Protein AF-A0A7S2P7X2-F1 (afdb_monomer)

Sequence (111 aa):
RAAAPLAAAASTSAEPPALLQTPAGAGGVVMAGSPLFLTDLNAPMNWSEIQFVLSGPINSLFESFFECEGGPLFLNAMVMATLLKMGTYYGFMQPSYLWHFQERYGQSWTV

Structure (mmCIF, N/CA/C/O backbone):
data_AF-A0A7S2P7X2-F1
#
_entry.id   AF-A0A7S2P7X2-F1
#
loop_
_atom_site.group_PDB
_atom_site.id
_atom_site.type_symbol
_atom_site.label_atom_id
_atom_site.label_alt_id
_atom_site.label_comp_id
_atom_site.label_asym_id
_atom_site.label_entity_id
_atom_site.label_seq_id
_atom_site.pdbx_PDB_ins_code
_atom_site.Cartn_x
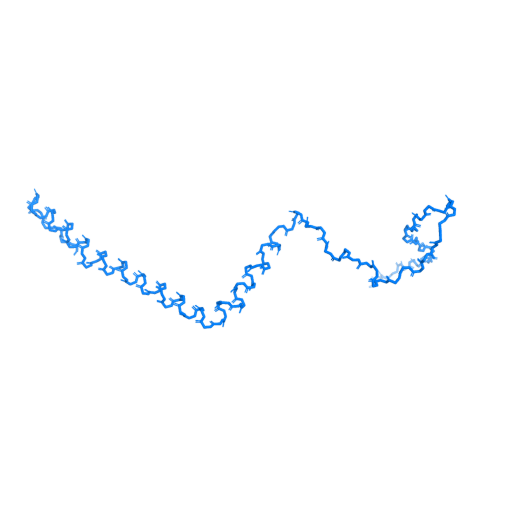_atom_site.Cartn_y
_atom_site.Cartn_z
_atom_site.occupancy
_atom_site.B_iso_or_equiv
_atom_site.auth_seq_id
_atom_site.auth_comp_id
_atom_site.auth_asym_id
_atom_site.auth_atom_id
_atom_site.pdbx_PDB_model_num
ATOM 1 N N . ARG A 1 1 ? 35.579 -57.379 -9.493 1.00 44.19 1 ARG A N 1
ATOM 2 C CA . ARG A 1 1 ? 36.108 -58.248 -10.580 1.00 44.19 1 ARG A CA 1
ATOM 3 C C . ARG A 1 1 ? 34.907 -58.606 -11.448 1.00 44.19 1 ARG A C 1
ATOM 5 O O . ARG A 1 1 ? 34.010 -59.198 -10.880 1.00 44.19 1 ARG A O 1
ATOM 12 N N . ALA A 1 2 ? 34.726 -58.230 -12.709 1.00 43.84 2 ALA A N 1
ATOM 13 C CA . ALA A 1 2 ? 35.532 -57.630 -13.783 1.00 43.84 2 ALA A CA 1
ATOM 14 C C . ALA A 1 2 ? 34.619 -56.597 -14.504 1.00 43.84 2 ALA A C 1
ATOM 16 O O . ALA A 1 2 ? 33.409 -56.775 -14.468 1.00 43.84 2 ALA A O 1
ATOM 17 N N . ALA A 1 3 ? 35.021 -55.414 -14.972 1.00 39.22 3 ALA A N 1
ATOM 18 C CA . ALA A 1 3 ? 36.111 -54.987 -15.856 1.00 39.22 3 ALA A CA 1
ATOM 19 C C . ALA A 1 3 ? 35.935 -55.388 -17.342 1.00 39.22 3 ALA A C 1
ATOM 21 O O . ALA A 1 3 ? 36.163 -56.541 -17.693 1.00 39.22 3 ALA A O 1
ATOM 22 N N . ALA A 1 4 ? 35.673 -54.342 -18.150 1.00 48.94 4 ALA A N 1
ATOM 23 C CA . ALA A 1 4 ? 35.936 -54.133 -19.588 1.00 48.94 4 ALA A CA 1
ATOM 24 C C . ALA A 1 4 ? 34.844 -54.506 -20.628 1.00 48.94 4 ALA A C 1
ATOM 26 O O . ALA A 1 4 ? 34.075 -55.430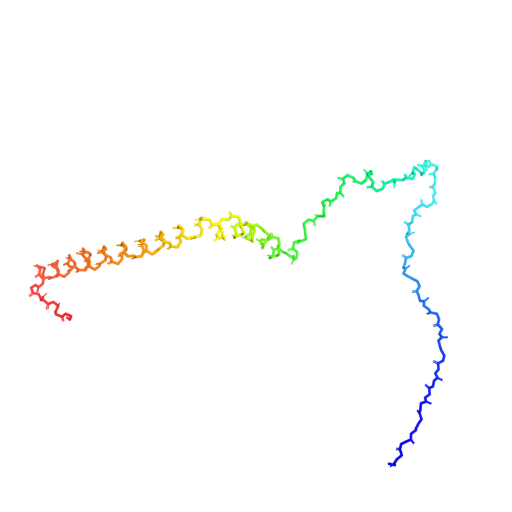 -20.376 1.00 48.94 4 ALA A O 1
ATOM 27 N N . PRO A 1 5 ? 34.804 -53.841 -21.817 1.00 51.50 5 PRO A N 1
ATOM 28 C CA . PRO A 1 5 ? 35.721 -52.802 -22.318 1.00 51.50 5 PRO A CA 1
ATOM 29 C C . PRO A 1 5 ? 35.075 -51.472 -22.775 1.00 51.50 5 PRO A C 1
ATOM 31 O O . PRO A 1 5 ? 33.948 -51.411 -23.259 1.00 51.50 5 PRO A O 1
ATOM 34 N N . LEU A 1 6 ? 35.882 -50.409 -22.672 1.00 47.91 6 LEU A N 1
ATOM 35 C CA . LEU A 1 6 ? 35.780 -49.175 -23.453 1.00 47.91 6 LEU A CA 1
ATOM 36 C C . LEU A 1 6 ? 35.946 -49.505 -24.946 1.00 47.91 6 LEU A C 1
ATOM 38 O O . LEU A 1 6 ? 36.969 -50.073 -25.329 1.00 47.91 6 LEU A O 1
ATOM 42 N N . ALA A 1 7 ? 35.006 -49.072 -25.782 1.00 44.84 7 ALA A N 1
ATOM 43 C CA . ALA A 1 7 ? 35.216 -48.937 -27.218 1.00 44.84 7 ALA A CA 1
ATOM 44 C C . ALA A 1 7 ? 35.259 -47.443 -27.559 1.00 44.84 7 ALA A C 1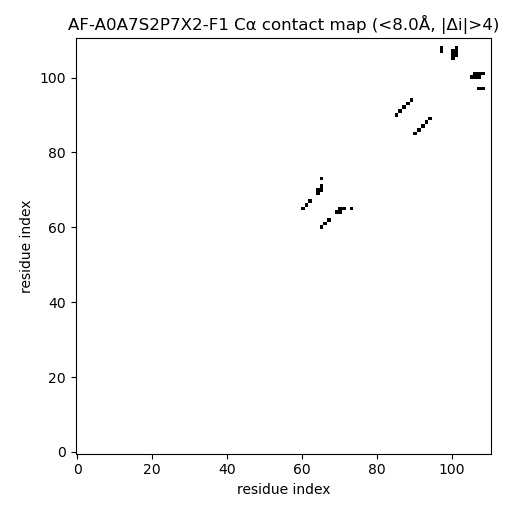
ATOM 46 O O . ALA A 1 7 ? 34.238 -46.761 -27.589 1.00 44.84 7 ALA A O 1
ATOM 47 N N . ALA A 1 8 ? 36.475 -46.942 -27.765 1.00 44.09 8 ALA A N 1
ATOM 48 C CA . ALA A 1 8 ? 36.728 -45.669 -28.412 1.00 44.09 8 ALA A CA 1
ATOM 49 C C . ALA A 1 8 ? 36.408 -45.813 -29.907 1.00 44.09 8 ALA A C 1
ATOM 51 O O . ALA A 1 8 ? 36.991 -46.661 -30.582 1.00 44.09 8 ALA A O 1
ATOM 52 N N . ALA A 1 9 ? 35.511 -44.976 -30.420 1.00 42.16 9 ALA A N 1
ATOM 53 C CA . ALA A 1 9 ? 35.346 -44.758 -31.849 1.00 42.16 9 ALA A CA 1
ATOM 54 C C . ALA A 1 9 ? 35.465 -43.258 -32.120 1.00 42.16 9 ALA A C 1
ATOM 56 O O . ALA A 1 9 ? 34.910 -42.425 -31.406 1.00 42.16 9 ALA A O 1
ATOM 57 N N . ALA A 1 10 ? 36.306 -42.959 -33.098 1.00 38.66 10 ALA A N 1
ATOM 58 C CA . ALA A 1 10 ? 36.911 -41.676 -33.369 1.00 38.66 10 ALA A CA 1
ATOM 59 C C . ALA A 1 10 ? 35.918 -40.580 -33.781 1.00 38.66 10 ALA A C 1
ATOM 61 O O . ALA A 1 10 ? 34.917 -40.816 -34.450 1.00 38.66 10 ALA A O 1
ATOM 62 N N . SER A 1 11 ? 36.298 -39.357 -33.418 1.00 47.16 11 SER A N 1
ATOM 63 C CA . SER A 1 11 ? 35.812 -38.074 -33.914 1.00 47.16 11 SER A CA 1
ATOM 64 C C . SER A 1 11 ? 35.609 -38.038 -35.430 1.00 47.16 11 SER A C 1
ATOM 66 O O . SER A 1 11 ? 36.540 -38.339 -36.181 1.00 47.16 11 SER A O 1
ATOM 68 N N . THR A 1 12 ? 34.459 -37.550 -35.895 1.00 36.81 12 THR A N 1
ATOM 69 C CA . THR A 1 12 ? 34.363 -36.937 -37.228 1.00 36.81 12 THR A CA 1
ATOM 70 C C . THR A 1 12 ? 33.208 -35.937 -37.317 1.00 36.81 12 THR A C 1
ATOM 72 O O . THR A 1 12 ? 32.086 -36.226 -36.919 1.00 36.81 12 THR A O 1
ATOM 75 N N . SER A 1 13 ? 33.562 -34.760 -37.844 1.00 37.03 13 SER A N 1
ATOM 76 C CA . SER A 1 13 ? 32.736 -33.675 -38.396 1.00 37.03 13 SER A CA 1
ATOM 77 C C . SER A 1 13 ? 31.685 -33.015 -37.499 1.00 37.03 13 SER A C 1
ATOM 79 O O . SER A 1 13 ? 30.544 -33.453 -37.402 1.00 37.03 13 SER A O 1
ATOM 81 N N . ALA A 1 14 ? 32.079 -31.865 -36.950 1.00 41.22 14 ALA A N 1
ATOM 82 C CA . ALA A 1 14 ? 31.180 -30.795 -36.545 1.00 41.22 14 ALA A CA 1
ATOM 83 C C . ALA A 1 14 ? 30.378 -30.282 -37.757 1.00 41.22 14 ALA A C 1
ATOM 85 O O . ALA A 1 14 ? 30.966 -29.871 -38.759 1.00 41.22 14 ALA A O 1
ATOM 86 N N . GLU A 1 15 ? 29.052 -30.284 -37.651 1.00 39.34 15 GLU A N 1
ATOM 87 C CA . GLU A 1 15 ? 28.181 -29.468 -38.498 1.00 39.34 15 GLU A CA 1
ATOM 88 C C . GLU A 1 15 ? 28.388 -27.989 -38.123 1.00 39.34 15 GLU A C 1
ATOM 90 O O . GLU A 1 15 ? 28.218 -27.630 -36.953 1.00 39.34 15 GLU A O 1
ATOM 95 N N . PRO A 1 16 ? 28.785 -27.109 -39.059 1.00 53.75 16 PRO A N 1
ATOM 96 C CA . PRO A 1 16 ? 28.786 -25.677 -38.804 1.00 53.75 16 PRO A CA 1
ATOM 97 C C . PRO A 1 16 ? 27.338 -25.151 -38.771 1.00 53.75 16 PRO A C 1
ATOM 99 O O . PRO A 1 16 ? 26.491 -25.642 -39.523 1.00 53.75 16 PRO A O 1
ATOM 102 N N . PRO A 1 17 ? 27.033 -24.136 -37.941 1.00 50.22 17 PRO A N 1
ATOM 103 C CA . PRO A 1 17 ? 25.723 -23.501 -37.948 1.00 50.22 17 PRO A CA 1
ATOM 104 C C . PRO A 1 17 ? 25.447 -22.887 -39.324 1.00 50.22 17 PRO A C 1
ATOM 106 O O . PRO A 1 17 ? 26.349 -22.355 -39.973 1.00 50.22 17 PRO A O 1
ATOM 109 N N . ALA A 1 18 ? 24.187 -22.993 -39.750 1.00 47.16 18 ALA A N 1
ATOM 110 C CA . ALA A 1 18 ? 23.675 -22.518 -41.026 1.00 47.16 18 ALA A CA 1
ATOM 111 C C . ALA A 1 18 ? 24.246 -21.139 -41.399 1.00 47.16 18 ALA A C 1
ATOM 113 O O . ALA A 1 18 ? 24.012 -20.134 -40.727 1.00 47.16 18 ALA A O 1
ATOM 114 N N . LEU A 1 19 ? 25.018 -21.133 -42.486 1.00 42.91 19 LEU A N 1
ATOM 115 C CA . LEU A 1 19 ? 25.558 -19.950 -43.134 1.00 42.91 19 LEU A CA 1
ATOM 116 C C . LEU A 1 19 ? 24.439 -18.949 -43.423 1.00 42.91 19 LEU A C 1
ATOM 118 O O . LEU A 1 19 ? 23.455 -19.264 -44.091 1.00 42.91 19 LEU A O 1
ATOM 122 N N . LEU A 1 20 ? 24.664 -17.734 -42.932 1.00 48.31 20 LEU A N 1
ATOM 123 C CA . LEU A 1 20 ? 24.074 -16.476 -43.362 1.00 48.31 20 LEU A CA 1
ATOM 124 C C . LEU A 1 20 ? 23.780 -16.514 -44.878 1.00 48.31 20 LEU A C 1
ATOM 126 O O . LEU A 1 20 ? 24.688 -16.379 -45.697 1.00 48.31 20 LEU A O 1
ATOM 130 N N . GLN A 1 21 ? 22.521 -16.733 -45.264 1.00 47.34 21 GLN A N 1
ATOM 131 C CA . GLN A 1 21 ? 22.082 -16.559 -46.648 1.00 47.34 21 GLN A CA 1
ATOM 132 C C . GLN A 1 21 ? 22.025 -15.060 -46.948 1.00 47.34 21 GLN A C 1
ATOM 134 O O . GLN A 1 21 ? 20.988 -14.413 -46.825 1.00 47.34 21 GLN A O 1
ATOM 139 N N . THR A 1 22 ? 23.160 -14.488 -47.330 1.00 51.75 22 THR A N 1
ATOM 140 C CA . THR A 1 22 ? 23.213 -13.199 -48.016 1.00 51.75 22 THR A CA 1
ATOM 141 C C . THR A 1 22 ? 22.863 -13.420 -49.492 1.00 51.75 22 THR A C 1
ATOM 143 O O . THR A 1 22 ? 23.491 -14.262 -50.140 1.00 51.75 22 THR A O 1
ATOM 146 N N . PRO A 1 23 ? 21.893 -12.687 -50.074 1.00 48.41 23 PRO A N 1
ATOM 147 C CA . PRO A 1 23 ? 21.641 -12.748 -51.506 1.00 48.41 23 PRO A CA 1
ATOM 148 C C . PRO A 1 23 ? 22.806 -12.065 -52.231 1.00 48.41 23 PRO A C 1
ATOM 150 O O . PRO A 1 23 ? 22.872 -10.844 -52.352 1.00 48.41 23 PRO A O 1
ATOM 153 N N . ALA A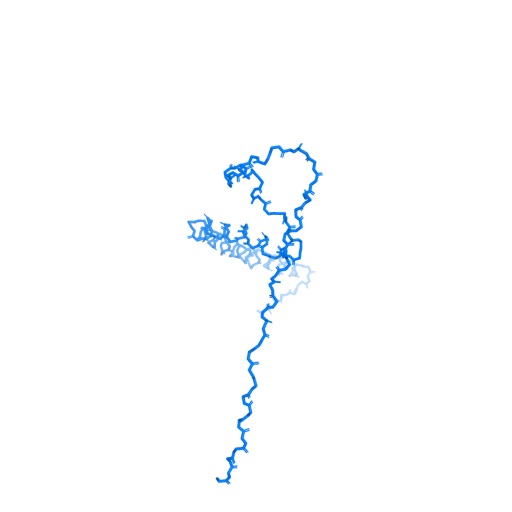 1 24 ? 23.764 -12.863 -52.693 1.00 52.03 24 ALA A N 1
ATOM 154 C CA . ALA A 1 24 ? 24.788 -12.416 -53.622 1.00 52.03 24 ALA A CA 1
ATOM 155 C C . ALA A 1 24 ? 24.184 -12.378 -55.033 1.00 52.03 24 ALA A C 1
ATOM 157 O O . ALA A 1 24 ? 24.060 -13.412 -55.686 1.00 52.03 24 ALA A O 1
ATOM 158 N N . GLY A 1 25 ? 23.794 -11.192 -55.508 1.00 49.03 25 GLY A N 1
ATOM 159 C CA . GLY A 1 25 ? 23.364 -11.037 -56.898 1.00 49.03 25 GLY A CA 1
ATOM 160 C C . GLY A 1 25 ? 22.669 -9.719 -57.222 1.00 49.03 25 GLY A C 1
ATOM 161 O O . GLY A 1 25 ? 21.447 -9.680 -57.245 1.00 49.03 25 GLY A O 1
ATOM 162 N N . ALA A 1 26 ? 23.479 -8.696 -57.521 1.00 43.62 26 ALA A N 1
ATOM 163 C CA . ALA A 1 26 ? 23.226 -7.485 -58.328 1.00 43.62 26 ALA A CA 1
ATOM 164 C C . ALA A 1 26 ? 23.726 -6.224 -57.604 1.00 43.62 26 ALA A C 1
ATOM 166 O O . ALA A 1 26 ? 23.414 -5.992 -56.442 1.00 43.62 26 ALA A O 1
ATOM 167 N N . GLY A 1 27 ? 24.560 -5.448 -58.300 1.00 49.22 27 GLY A N 1
ATOM 168 C CA . GLY A 1 27 ? 25.379 -4.356 -57.771 1.00 49.22 27 GLY A CA 1
ATOM 169 C C . GLY A 1 27 ? 24.677 -3.412 -56.793 1.00 49.22 27 GLY A C 1
ATOM 170 O O . GLY A 1 27 ? 23.870 -2.576 -57.184 1.00 49.22 27 GLY A O 1
ATOM 171 N N . GLY A 1 28 ? 25.086 -3.497 -55.532 1.00 49.62 28 GLY A N 1
ATOM 172 C CA . GLY A 1 28 ? 24.869 -2.499 -54.498 1.00 49.62 28 GLY A CA 1
ATOM 173 C C . GLY A 1 28 ? 26.150 -2.423 -53.681 1.00 49.62 28 GLY A C 1
ATOM 174 O O . GLY A 1 28 ? 26.661 -3.451 -53.243 1.00 49.62 28 GLY A O 1
ATOM 175 N N . VAL A 1 29 ? 26.719 -1.226 -53.550 1.00 50.34 29 VAL A N 1
ATOM 176 C CA . VAL A 1 29 ? 27.916 -0.972 -52.742 1.00 50.34 29 VAL A CA 1
ATOM 177 C C . VAL A 1 29 ? 27.669 -1.515 -51.335 1.00 50.34 29 VAL A C 1
ATOM 179 O O . VAL A 1 29 ? 26.838 -0.981 -50.604 1.00 50.34 29 VAL A O 1
ATOM 182 N N . VAL A 1 30 ? 28.384 -2.575 -50.952 1.00 58.16 30 VAL A N 1
ATOM 183 C CA . VAL A 1 30 ? 28.430 -3.032 -49.560 1.00 58.16 30 VAL A CA 1
ATOM 184 C C . VAL A 1 30 ? 29.284 -2.018 -48.811 1.00 58.16 30 VAL A C 1
ATOM 186 O O . VAL A 1 30 ? 30.498 -2.163 -48.681 1.00 58.16 30 VAL A O 1
ATOM 189 N N . MET A 1 31 ? 28.648 -0.931 -48.378 1.00 58.69 31 MET A N 1
ATOM 190 C CA . MET A 1 31 ? 29.198 -0.083 -47.333 1.00 58.69 31 MET A CA 1
ATOM 191 C C . MET A 1 31 ? 29.426 -0.989 -46.128 1.00 58.69 31 MET A C 1
ATOM 193 O O . MET A 1 31 ? 28.497 -1.662 -45.682 1.00 58.69 31 MET A O 1
ATOM 197 N N . ALA A 1 32 ? 30.658 -1.042 -45.624 1.00 60.91 32 ALA A N 1
ATOM 198 C CA . ALA A 1 32 ? 30.951 -1.669 -44.346 1.00 60.91 32 ALA A CA 1
ATOM 199 C C . ALA A 1 32 ? 30.127 -0.942 -43.272 1.00 60.91 32 ALA A C 1
ATOM 201 O O . ALA A 1 32 ? 30.512 0.121 -42.784 1.00 60.91 32 ALA A O 1
ATOM 202 N N . GLY A 1 33 ? 28.937 -1.466 -42.982 1.00 64.19 33 GLY A N 1
ATOM 203 C CA . GLY A 1 33 ? 28.037 -0.924 -41.981 1.00 64.19 33 GLY A CA 1
ATOM 204 C C . GLY A 1 33 ? 28.691 -1.085 -40.621 1.00 64.19 33 GLY A C 1
ATOM 205 O O . GLY A 1 33 ? 28.676 -2.167 -40.044 1.00 64.19 33 GLY A O 1
ATOM 206 N N . SER A 1 34 ? 29.314 -0.017 -40.126 1.00 73.88 34 SER A N 1
ATOM 207 C CA . SER A 1 34 ? 29.692 0.081 -38.719 1.00 73.88 34 SER A CA 1
ATOM 208 C C . SER A 1 34 ? 28.456 -0.197 -37.850 1.00 73.88 34 SER A C 1
ATOM 210 O O . SER A 1 34 ? 27.378 0.303 -38.184 1.00 73.88 34 SER A O 1
ATOM 212 N N . PRO A 1 35 ? 28.576 -0.927 -36.724 1.00 69.44 35 PRO A N 1
ATOM 213 C CA . PRO A 1 35 ? 27.467 -1.143 -35.790 1.00 69.44 35 PRO A CA 1
ATOM 214 C C . PRO A 1 35 ? 26.898 0.170 -35.225 1.00 69.44 35 PRO A C 1
ATOM 216 O O . PRO A 1 35 ? 25.793 0.177 -34.702 1.00 69.44 35 PRO A O 1
ATOM 219 N N . LEU A 1 36 ? 27.606 1.295 -35.390 1.00 76.62 36 LEU A N 1
ATOM 220 C CA . LEU A 1 36 ? 27.100 2.640 -35.099 1.00 76.62 36 LEU A CA 1
ATOM 221 C C . LEU A 1 36 ? 25.980 3.106 -36.046 1.00 76.62 36 LEU A C 1
ATOM 223 O O . LEU A 1 36 ? 25.283 4.062 -35.725 1.00 76.62 36 LEU A O 1
ATOM 227 N N . PHE A 1 37 ? 25.808 2.466 -37.206 1.00 75.75 37 PHE A N 1
ATOM 228 C CA . PHE A 1 37 ? 24.703 2.743 -38.130 1.00 75.75 37 PHE A CA 1
ATOM 229 C C . PHE A 1 37 ? 23.455 1.896 -37.840 1.00 75.75 37 PHE A C 1
ATOM 231 O O . PHE A 1 37 ? 22.437 2.080 -38.505 1.00 75.75 37 PHE A O 1
ATOM 238 N N . LEU A 1 38 ? 23.505 0.992 -36.852 1.00 74.00 38 LEU A N 1
ATOM 239 C CA . LEU A 1 38 ? 22.309 0.341 -36.322 1.00 74.00 38 LEU A CA 1
ATOM 240 C C . LEU A 1 38 ? 21.578 1.332 -35.419 1.00 74.00 38 LEU A C 1
ATOM 242 O O . LEU A 1 38 ? 21.979 1.589 -34.288 1.00 74.00 38 LEU A O 1
ATOM 246 N N . THR A 1 39 ? 20.507 1.909 -35.949 1.00 78.31 39 THR A N 1
ATOM 247 C CA . THR A 1 39 ? 19.661 2.867 -35.231 1.00 78.31 39 THR A CA 1
ATOM 248 C C . THR A 1 39 ? 18.502 2.197 -34.501 1.00 78.31 39 THR A C 1
ATOM 250 O O . THR A 1 39 ? 17.939 2.792 -33.585 1.00 78.31 39 THR A O 1
ATOM 253 N N . ASP A 1 40 ? 18.161 0.962 -34.874 1.00 72.12 40 ASP A N 1
ATOM 254 C CA . ASP A 1 40 ? 17.084 0.194 -34.256 1.00 72.12 40 ASP A CA 1
ATOM 255 C C . ASP A 1 40 ? 17.648 -0.841 -33.275 1.00 72.12 40 ASP A C 1
ATOM 257 O O . ASP A 1 40 ? 17.911 -1.994 -33.614 1.00 72.12 40 ASP A O 1
ATOM 261 N N . LEU A 1 41 ? 17.917 -0.375 -32.055 1.00 80.25 41 LEU A N 1
ATOM 262 C CA . LEU A 1 41 ? 18.441 -1.188 -30.951 1.00 80.25 41 LEU A CA 1
ATOM 263 C C . LEU A 1 41 ? 17.334 -1.669 -30.003 1.00 80.25 41 LEU A C 1
ATOM 265 O O . LEU A 1 41 ? 17.611 -2.395 -29.048 1.00 80.25 41 LEU A O 1
ATOM 269 N N . ASN A 1 42 ? 16.087 -1.253 -30.236 1.00 75.50 42 ASN A N 1
ATOM 270 C CA . ASN A 1 42 ? 14.970 -1.645 -29.393 1.00 75.50 42 ASN A CA 1
ATOM 271 C C . ASN A 1 42 ? 14.439 -2.991 -29.873 1.00 75.50 42 ASN A C 1
ATOM 273 O O . ASN A 1 42 ? 13.792 -3.091 -30.912 1.00 75.50 42 ASN A O 1
ATOM 277 N N . ALA A 1 43 ? 14.707 -4.037 -29.096 1.00 74.75 43 ALA A N 1
ATOM 278 C CA . ALA A 1 43 ? 14.142 -5.345 -29.376 1.00 74.75 43 ALA A CA 1
ATOM 279 C C . ALA A 1 43 ? 12.598 -5.271 -29.352 1.00 74.75 43 ALA A C 1
ATOM 281 O O . ALA A 1 43 ? 12.030 -4.660 -28.439 1.00 74.75 43 ALA A O 1
ATOM 282 N N . PRO A 1 44 ? 11.901 -5.883 -30.329 1.00 77.38 44 PRO A N 1
ATOM 283 C CA . PRO A 1 44 ? 10.447 -5.917 -30.333 1.00 77.38 44 PRO A CA 1
ATOM 284 C C . PRO A 1 44 ? 9.931 -6.646 -29.091 1.00 77.38 44 PRO A C 1
ATOM 286 O O . PRO A 1 44 ? 10.498 -7.647 -28.649 1.00 77.38 44 PRO A O 1
ATOM 289 N N . MET A 1 45 ? 8.835 -6.137 -28.529 1.00 74.31 45 MET A N 1
ATOM 290 C CA . MET A 1 45 ? 8.256 -6.667 -27.300 1.00 74.31 45 MET A CA 1
ATOM 291 C C . MET A 1 45 ? 7.817 -8.123 -27.481 1.00 74.31 45 MET A C 1
ATOM 293 O O . MET A 1 45 ? 6.935 -8.424 -28.290 1.00 74.31 45 MET A O 1
ATOM 297 N N . ASN A 1 46 ? 8.422 -9.022 -26.704 1.00 76.62 46 ASN A N 1
ATOM 298 C CA . ASN A 1 46 ? 8.100 -10.439 -26.740 1.00 76.62 46 ASN A CA 1
ATOM 299 C C . ASN A 1 46 ? 6.904 -10.743 -25.825 1.00 76.62 46 ASN A C 1
ATOM 301 O O . ASN A 1 46 ? 7.023 -10.818 -24.602 1.00 76.62 46 ASN A O 1
ATOM 305 N N . TRP A 1 47 ? 5.727 -10.906 -26.426 1.00 79.31 47 TRP A N 1
ATOM 306 C CA . TRP A 1 47 ? 4.462 -11.083 -25.705 1.00 79.31 47 TRP A CA 1
ATOM 3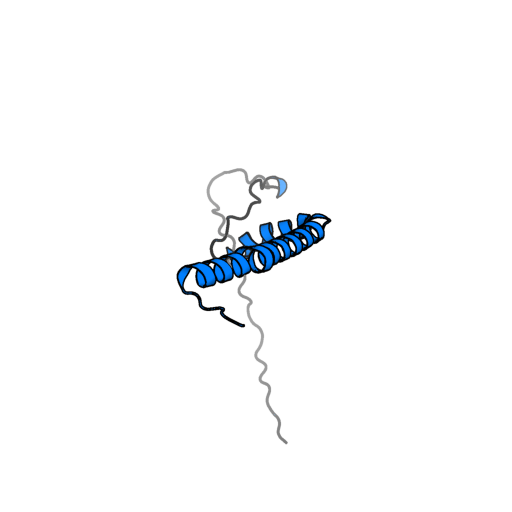07 C C . TRP A 1 47 ? 4.381 -12.371 -24.877 1.00 79.31 47 TRP A C 1
ATOM 309 O O . TRP A 1 47 ? 3.574 -12.440 -23.951 1.00 79.31 47 TRP A O 1
ATOM 319 N N . SER A 1 48 ? 5.227 -13.369 -25.149 1.00 82.69 48 SER A N 1
ATOM 320 C CA . SER A 1 48 ? 5.315 -14.577 -24.319 1.00 82.69 48 SER A CA 1
ATOM 321 C C . SER A 1 48 ? 5.918 -14.319 -22.932 1.00 82.69 48 SER A C 1
ATOM 323 O O . SER A 1 48 ? 5.741 -15.134 -22.032 1.00 82.69 48 SER A O 1
ATOM 325 N N . GLU A 1 49 ? 6.605 -13.190 -22.738 1.00 80.69 49 GLU A N 1
ATOM 326 C CA . GLU A 1 49 ? 7.348 -12.840 -21.520 1.00 80.69 49 GLU A CA 1
ATOM 327 C C . GLU A 1 49 ? 6.778 -11.602 -20.812 1.00 80.69 49 GLU A C 1
ATOM 329 O O . GLU A 1 49 ? 7.482 -10.867 -20.118 1.00 80.69 49 GLU A O 1
ATOM 334 N N . ILE A 1 50 ? 5.472 -11.362 -20.941 1.00 81.31 50 ILE A N 1
ATOM 335 C CA . ILE A 1 50 ? 4.834 -10.150 -20.408 1.00 81.31 50 ILE A CA 1
ATOM 336 C C . ILE A 1 50 ? 4.999 -9.967 -18.889 1.00 81.31 50 ILE A C 1
ATOM 338 O O . ILE A 1 50 ? 5.042 -8.837 -18.406 1.00 81.31 50 ILE A O 1
ATOM 342 N N . GLN A 1 51 ? 5.167 -11.058 -18.134 1.00 79.44 51 GLN A N 1
ATOM 343 C CA . GLN A 1 51 ? 5.473 -11.002 -16.700 1.00 79.44 51 GLN A CA 1
ATOM 344 C C . GLN A 1 51 ? 6.803 -10.287 -16.412 1.00 79.44 51 GLN A C 1
ATOM 346 O O . GLN A 1 51 ? 6.896 -9.537 -15.444 1.00 79.44 51 GLN A O 1
ATOM 351 N N . PHE A 1 52 ? 7.810 -10.453 -17.275 1.00 78.75 52 PHE A N 1
ATOM 352 C CA . PHE A 1 52 ? 9.106 -9.797 -17.119 1.00 78.75 52 PHE A CA 1
ATOM 353 C C . PHE A 1 52 ? 9.052 -8.344 -17.588 1.00 78.75 52 PHE A C 1
ATOM 355 O O . PHE A 1 52 ? 9.624 -7.468 -16.939 1.00 78.75 52 PHE A O 1
ATOM 362 N N . VAL A 1 53 ? 8.262 -8.064 -18.627 1.00 79.81 53 VAL A N 1
ATOM 363 C CA . VAL A 1 53 ? 7.985 -6.688 -19.059 1.00 79.81 53 VAL A CA 1
ATOM 364 C C . VAL A 1 53 ? 7.319 -5.878 -17.948 1.00 79.81 53 VAL A C 1
ATOM 366 O O . VAL A 1 53 ? 7.719 -4.746 -17.705 1.00 79.81 53 VAL A O 1
ATOM 369 N N . LEU A 1 54 ? 6.336 -6.447 -17.244 1.00 80.56 54 LEU A N 1
ATOM 370 C CA . LEU A 1 54 ? 5.669 -5.774 -16.125 1.00 80.56 54 LEU A CA 1
ATOM 371 C C . LEU A 1 54 ? 6.553 -5.703 -14.875 1.00 80.56 54 LEU A C 1
ATOM 373 O O . LEU A 1 54 ? 6.443 -4.750 -14.105 1.00 80.56 54 LEU A O 1
ATOM 377 N N . SER A 1 55 ? 7.458 -6.668 -14.689 1.00 84.69 55 SER A N 1
ATOM 378 C CA . SER A 1 55 ? 8.390 -6.657 -13.560 1.00 84.69 55 SER A CA 1
ATOM 379 C C . SER A 1 55 ? 9.361 -5.472 -13.600 1.00 84.69 55 SER A C 1
ATOM 381 O O . SER A 1 55 ? 9.687 -4.941 -12.546 1.00 84.69 55 SER A O 1
ATOM 383 N N . GLY A 1 56 ? 9.761 -4.994 -14.787 1.00 85.56 56 GLY A N 1
ATOM 384 C CA . GLY A 1 56 ? 10.678 -3.856 -14.929 1.00 85.56 56 GLY A CA 1
ATOM 385 C C . GLY A 1 56 ? 10.147 -2.558 -14.301 1.00 85.56 56 GLY A C 1
ATOM 386 O O . GLY A 1 56 ? 10.784 -2.023 -13.395 1.00 85.56 56 GLY A O 1
ATOM 387 N N . PRO A 1 57 ? 8.966 -2.059 -14.712 1.00 87.06 57 PRO A N 1
ATOM 388 C CA . PRO A 1 57 ? 8.343 -0.886 -14.103 1.00 87.06 57 PRO A CA 1
ATOM 389 C C . PRO A 1 57 ? 8.014 -1.068 -12.620 1.00 87.06 57 PRO A C 1
ATOM 391 O O . PRO A 1 57 ? 8.137 -0.116 -11.854 1.00 87.06 57 PRO A O 1
ATOM 394 N N . ILE A 1 58 ? 7.614 -2.275 -12.202 1.00 87.75 58 ILE A N 1
ATOM 395 C CA . ILE A 1 58 ? 7.332 -2.563 -10.790 1.00 87.75 58 ILE A CA 1
ATOM 396 C C . ILE A 1 58 ? 8.619 -2.463 -9.969 1.00 87.75 58 ILE A C 1
ATOM 398 O O . ILE A 1 58 ? 8.642 -1.752 -8.973 1.00 87.75 58 ILE A O 1
ATOM 402 N N . ASN A 1 59 ? 9.702 -3.102 -10.400 1.00 89.12 59 ASN A N 1
ATOM 403 C CA . ASN A 1 59 ? 10.984 -3.022 -9.704 1.00 89.12 59 ASN A CA 1
ATOM 404 C C . ASN A 1 59 ? 11.515 -1.590 -9.694 1.00 89.12 59 ASN A C 1
ATOM 406 O O . ASN A 1 59 ? 11.911 -1.105 -8.645 1.00 89.12 59 ASN A O 1
ATOM 410 N N . SER A 1 60 ? 11.400 -0.864 -10.809 1.00 90.38 60 SER A N 1
ATOM 411 C CA . SER A 1 60 ? 11.777 0.550 -10.860 1.00 90.38 60 SER A CA 1
ATOM 412 C C . SER A 1 60 ? 10.964 1.409 -9.883 1.00 90.38 60 SER A C 1
ATOM 414 O O . SER A 1 60 ? 11.520 2.300 -9.243 1.00 90.38 60 SER A O 1
ATOM 416 N N . LEU A 1 61 ? 9.667 1.133 -9.705 1.00 89.06 61 LEU A N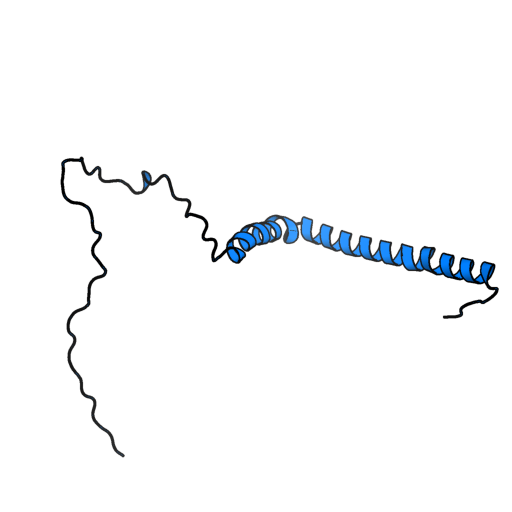 1
ATOM 417 C CA . LEU A 1 61 ? 8.842 1.782 -8.682 1.00 89.06 61 LEU A CA 1
ATOM 418 C C . LEU A 1 61 ? 9.334 1.441 -7.269 1.00 89.06 61 LEU A C 1
ATOM 420 O O . LEU A 1 61 ? 9.395 2.320 -6.413 1.00 89.06 61 LEU A O 1
ATOM 424 N N . PHE A 1 62 ? 9.690 0.184 -7.010 1.00 89.00 62 PHE A N 1
ATOM 425 C CA . PHE A 1 62 ? 10.219 -0.214 -5.708 1.00 89.00 62 PHE A CA 1
ATOM 426 C C . PHE A 1 62 ? 11.564 0.448 -5.411 1.00 89.00 62 PHE A C 1
ATOM 428 O O . PHE A 1 62 ? 11.688 1.100 -4.379 1.00 89.00 62 PHE A O 1
ATOM 435 N N . GLU A 1 63 ? 12.506 0.390 -6.344 1.00 91.56 63 GLU A N 1
ATOM 436 C CA . GLU A 1 63 ? 13.832 0.999 -6.222 1.00 91.56 63 GLU A CA 1
ATOM 437 C C . GLU A 1 63 ? 13.749 2.527 -6.049 1.00 91.56 63 GLU A C 1
ATOM 439 O O . GLU A 1 63 ? 14.389 3.101 -5.169 1.00 91.56 63 GLU A O 1
ATOM 444 N N . SER A 1 64 ? 12.926 3.212 -6.852 1.00 88.00 64 SER A N 1
ATOM 445 C CA . SER A 1 64 ? 12.866 4.684 -6.840 1.00 88.00 64 SER A CA 1
ATOM 446 C C . SER A 1 64 ? 11.968 5.279 -5.754 1.00 88.00 64 SER A C 1
ATOM 448 O O . SER A 1 64 ? 12.186 6.421 -5.350 1.00 88.00 64 SER A O 1
ATOM 450 N N . PHE A 1 65 ? 10.959 4.545 -5.274 1.00 87.81 65 PHE A N 1
ATOM 451 C CA . PHE A 1 65 ? 9.967 5.078 -4.336 1.00 87.81 65 PHE A CA 1
ATOM 452 C C . PHE A 1 65 ? 9.917 4.323 -3.005 1.00 87.81 65 PHE A C 1
ATOM 454 O O . PHE A 1 65 ? 9.986 4.959 -1.951 1.00 87.81 65 PHE A O 1
ATOM 461 N N . PHE A 1 66 ? 9.801 2.992 -3.026 1.00 87.81 66 PHE A N 1
ATOM 462 C CA . PHE A 1 66 ? 9.595 2.200 -1.805 1.00 87.81 66 PHE A CA 1
ATOM 463 C C . PHE A 1 66 ? 10.880 1.912 -1.020 1.00 87.81 66 PHE A C 1
ATOM 465 O O . PHE A 1 66 ? 10.818 1.790 0.199 1.00 87.81 66 PHE A O 1
ATOM 472 N N . GLU A 1 67 ? 12.033 1.823 -1.677 1.00 89.88 67 GLU A N 1
ATOM 473 C CA . GLU A 1 67 ? 13.335 1.724 -1.002 1.00 89.88 67 GLU A CA 1
ATOM 474 C C . GLU A 1 67 ? 13.855 3.094 -0.546 1.00 89.88 67 GLU A C 1
ATOM 476 O O . GLU A 1 67 ? 14.693 3.190 0.350 1.00 89.88 67 GLU A O 1
ATOM 481 N N . CYS A 1 68 ? 13.314 4.164 -1.125 1.00 86.31 68 CYS A N 1
ATOM 482 C CA . CYS A 1 68 ? 13.588 5.536 -0.729 1.00 86.31 68 CYS A CA 1
ATOM 483 C C . CYS A 1 68 ? 12.650 6.000 0.405 1.00 86.31 68 CYS A C 1
ATOM 485 O O . CYS A 1 68 ? 11.883 5.238 0.994 1.00 86.31 68 CYS A O 1
ATOM 487 N N . GLU A 1 69 ? 12.680 7.298 0.704 1.00 85.25 69 GLU A N 1
ATOM 488 C CA . GLU A 1 69 ? 11.875 7.928 1.760 1.00 85.25 69 GLU A CA 1
ATOM 489 C C . GLU A 1 69 ? 10.351 7.751 1.581 1.00 85.25 69 GLU A C 1
ATOM 491 O O . GLU A 1 69 ? 9.592 7.856 2.549 1.00 85.25 69 GLU A O 1
ATOM 496 N N . GLY A 1 70 ? 9.889 7.435 0.365 1.00 89.12 70 GLY A N 1
ATOM 497 C CA . GLY A 1 70 ? 8.482 7.167 0.063 1.00 89.12 70 GLY A CA 1
ATOM 498 C C . GLY A 1 70 ? 7.944 5.890 0.716 1.00 89.12 70 GLY A C 1
ATOM 499 O O . GLY A 1 70 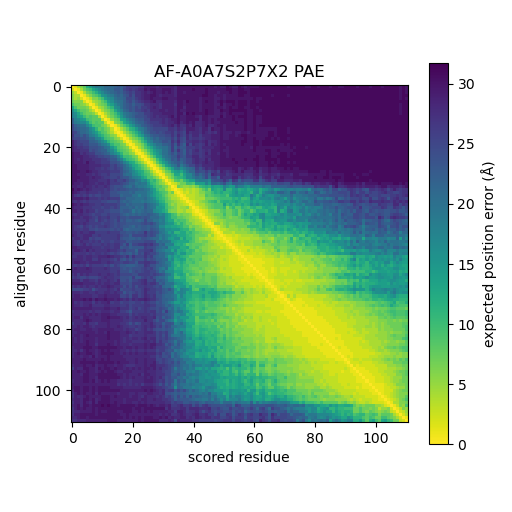? 6.787 5.863 1.142 1.00 89.12 70 GLY A O 1
ATOM 500 N N . GLY A 1 71 ? 8.773 4.856 0.873 1.00 91.94 71 GLY A N 1
ATOM 501 C CA . GLY A 1 71 ? 8.376 3.583 1.479 1.00 91.94 71 GLY A CA 1
ATOM 502 C C . GLY A 1 71 ? 7.934 3.706 2.938 1.00 91.94 71 GLY A C 1
ATOM 503 O O . GLY A 1 71 ? 6.801 3.332 3.260 1.00 91.94 71 GLY A O 1
ATOM 504 N N . PRO A 1 72 ? 8.767 4.271 3.834 1.00 94.00 72 PRO A N 1
ATOM 505 C CA . PRO A 1 72 ? 8.390 4.491 5.227 1.00 94.00 72 PRO A CA 1
ATOM 506 C C . PRO A 1 72 ? 7.137 5.363 5.381 1.00 94.00 72 PRO A C 1
ATOM 508 O O . PRO A 1 72 ? 6.279 5.069 6.214 1.00 94.00 72 PRO A O 1
ATOM 511 N N . LEU A 1 73 ? 6.988 6.406 4.555 1.00 94.12 73 LEU A N 1
ATOM 512 C CA . LEU A 1 73 ? 5.793 7.254 4.557 1.00 94.12 73 LEU A CA 1
ATOM 513 C C . LEU A 1 73 ? 4.540 6.476 4.143 1.00 94.12 73 LEU A C 1
ATOM 515 O O . LEU A 1 73 ? 3.503 6.596 4.797 1.00 94.12 73 LEU A O 1
ATOM 519 N N . PHE A 1 74 ? 4.639 5.643 3.107 1.00 93.00 74 PHE A N 1
ATOM 520 C CA . PHE A 1 74 ? 3.545 4.783 2.664 1.00 93.00 74 PHE A CA 1
ATOM 521 C C . PHE A 1 74 ? 3.122 3.784 3.749 1.00 93.00 74 PHE A C 1
ATOM 523 O O . PHE A 1 74 ? 1.932 3.652 4.040 1.00 93.00 74 PHE A O 1
ATOM 530 N N . LEU A 1 75 ? 4.080 3.114 4.396 1.00 94.00 75 LEU A N 1
ATOM 531 C CA . LEU A 1 75 ? 3.784 2.159 5.468 1.00 94.00 75 LEU A CA 1
ATOM 532 C C . LEU A 1 75 ? 3.138 2.844 6.677 1.00 94.00 75 LEU A C 1
ATOM 534 O O . LEU A 1 75 ? 2.141 2.349 7.206 1.00 94.00 75 LEU A O 1
ATOM 538 N N . ASN A 1 76 ? 3.637 4.015 7.072 1.00 95.06 76 ASN A N 1
ATOM 539 C CA . ASN A 1 76 ? 3.033 4.797 8.148 1.00 95.06 76 ASN A CA 1
ATOM 540 C C . ASN A 1 76 ? 1.609 5.249 7.796 1.00 95.06 76 ASN A C 1
ATOM 542 O O . ASN A 1 76 ? 0.712 5.161 8.636 1.00 95.06 76 ASN A O 1
ATOM 546 N N . ALA A 1 77 ? 1.367 5.672 6.553 1.00 94.56 77 ALA A N 1
ATOM 547 C CA . ALA A 1 77 ? 0.030 6.028 6.086 1.00 94.56 77 ALA A CA 1
ATOM 548 C C . ALA A 1 77 ? -0.931 4.827 6.119 1.00 94.56 77 ALA A C 1
ATOM 550 O O . ALA A 1 77 ? -2.069 4.969 6.564 1.00 94.56 77 ALA A O 1
ATOM 551 N N . MET A 1 78 ? -0.472 3.635 5.725 1.00 95.06 78 MET A N 1
ATOM 552 C CA . MET A 1 78 ? -1.253 2.394 5.800 1.00 95.06 78 MET A CA 1
ATOM 553 C C . MET A 1 78 ? -1.633 2.032 7.241 1.00 95.06 78 MET A C 1
ATOM 555 O O . MET A 1 78 ? -2.785 1.676 7.511 1.00 95.06 78 MET A O 1
ATOM 559 N N . VAL A 1 79 ? -0.695 2.165 8.183 1.00 95.69 79 VAL A N 1
ATOM 560 C CA . VAL A 1 79 ? -0.966 1.950 9.612 1.00 95.69 79 VAL A CA 1
ATOM 561 C C . VAL A 1 79 ? -1.987 2.965 10.118 1.00 95.69 79 VAL A C 1
ATOM 563 O O . VAL A 1 79 ? -2.986 2.575 10.720 1.00 95.69 79 VAL A O 1
ATOM 566 N N . MET A 1 80 ? -1.801 4.251 9.818 1.00 96.56 80 MET A N 1
ATOM 567 C CA . MET A 1 80 ? -2.728 5.302 10.243 1.00 96.56 80 MET A CA 1
ATOM 568 C C . MET A 1 80 ? -4.129 5.123 9.653 1.00 96.56 80 MET A C 1
ATOM 570 O O . MET A 1 80 ? -5.113 5.258 10.375 1.00 96.56 80 MET A O 1
ATOM 574 N N . ALA A 1 81 ? -4.244 4.756 8.376 1.00 95.94 81 ALA A N 1
ATOM 575 C CA . ALA A 1 81 ? -5.529 4.467 7.746 1.00 95.94 81 ALA A CA 1
ATOM 576 C C . ALA A 1 81 ? -6.221 3.253 8.387 1.00 95.94 81 ALA A C 1
ATOM 578 O O . ALA A 1 81 ? -7.436 3.262 8.598 1.00 95.94 81 ALA A O 1
ATOM 579 N N . THR A 1 82 ? -5.452 2.223 8.748 1.00 94.69 82 THR A N 1
ATOM 580 C CA . THR A 1 82 ? -5.974 1.035 9.435 1.00 94.69 82 THR A CA 1
ATOM 581 C C . THR A 1 82 ? -6.472 1.385 10.834 1.00 94.69 82 THR A C 1
ATOM 583 O O . THR A 1 82 ? -7.585 1.008 11.202 1.00 94.69 82 THR A O 1
ATOM 586 N N . LEU A 1 83 ? -5.691 2.153 11.597 1.00 96.38 83 LEU A N 1
ATOM 587 C CA . LEU A 1 83 ? -6.085 2.628 12.922 1.00 96.38 83 LEU A CA 1
ATOM 588 C C . LEU A 1 83 ? -7.304 3.545 12.853 1.00 96.38 83 LEU A C 1
ATOM 590 O O . LEU A 1 83 ? -8.204 3.402 13.674 1.00 96.38 83 LEU A O 1
ATOM 594 N N . LEU A 1 84 ? -7.380 4.428 11.856 1.00 96.25 84 LEU A N 1
ATOM 595 C CA . LEU A 1 84 ? -8.548 5.272 11.630 1.00 96.25 84 LEU A CA 1
ATOM 596 C C . LEU A 1 84 ? -9.789 4.420 11.362 1.00 96.25 84 LEU A C 1
ATO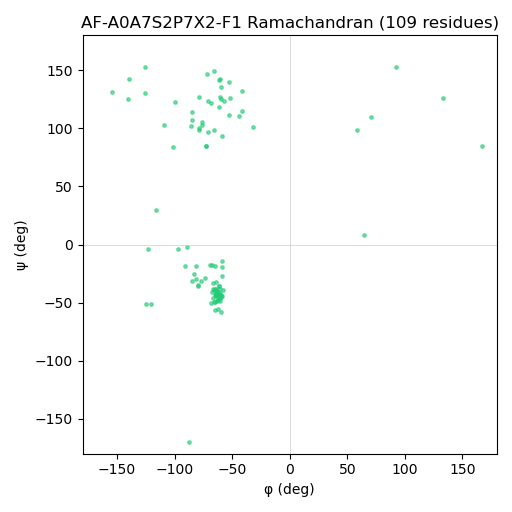M 598 O O . LEU A 1 84 ? -10.808 4.615 12.014 1.00 96.25 84 LEU A O 1
ATOM 602 N N . LYS A 1 85 ? -9.697 3.432 10.465 1.00 94.38 85 LYS A N 1
ATOM 603 C CA . LYS A 1 85 ? -10.810 2.523 10.167 1.00 94.38 85 LYS A CA 1
ATOM 604 C C . LYS A 1 85 ? -11.267 1.760 11.410 1.00 94.38 85 LYS A C 1
ATOM 606 O O . LYS A 1 85 ? -12.468 1.684 11.664 1.00 94.38 85 LYS A O 1
ATOM 611 N N . MET A 1 86 ? -10.330 1.230 12.195 1.00 95.12 86 MET A N 1
ATOM 612 C CA . MET A 1 86 ? -10.646 0.553 13.455 1.00 95.12 86 MET A CA 1
ATOM 613 C C . MET A 1 86 ? -11.272 1.517 14.467 1.00 95.12 86 MET A C 1
ATOM 615 O O . MET A 1 86 ? -12.288 1.191 15.071 1.00 95.12 86 MET A O 1
ATOM 619 N N . GLY A 1 87 ? -10.725 2.723 14.610 1.00 94.31 87 GLY A N 1
ATOM 620 C CA . GLY A 1 87 ? -11.249 3.755 15.500 1.00 94.31 87 GLY A CA 1
ATOM 621 C C . GLY A 1 87 ? -12.660 4.197 15.120 1.00 94.31 87 GLY A C 1
ATOM 622 O O . GLY A 1 87 ? -13.519 4.309 15.987 1.00 94.31 87 GLY A O 1
ATOM 623 N N . THR A 1 88 ? -12.951 4.380 13.830 1.00 94.94 88 THR A N 1
ATOM 624 C CA . THR A 1 88 ? -14.306 4.692 13.360 1.00 94.94 88 THR A CA 1
ATOM 625 C C . THR A 1 88 ? -15.267 3.535 13.618 1.00 94.94 88 THR A C 1
ATOM 627 O O . THR A 1 88 ? -16.385 3.750 14.092 1.00 94.94 88 THR A O 1
ATOM 630 N N . TYR A 1 89 ? -14.828 2.304 13.349 1.00 93.81 89 TYR A N 1
ATOM 631 C CA . TYR A 1 89 ? -15.654 1.120 13.540 1.00 93.81 89 TYR A CA 1
ATOM 632 C C . TYR A 1 89 ? -15.996 0.896 15.018 1.00 93.81 89 TYR A C 1
ATOM 634 O O . TYR A 1 89 ? -17.171 0.879 15.378 1.00 93.81 89 TYR A O 1
ATOM 642 N N . TYR A 1 90 ? -14.987 0.795 15.883 1.00 91.56 90 TYR A N 1
ATOM 643 C CA . TYR A 1 90 ? -15.173 0.515 17.307 1.00 91.56 90 TYR A CA 1
ATOM 644 C C . TYR A 1 90 ? -15.647 1.732 18.108 1.00 91.56 90 TYR A C 1
ATOM 646 O O . TYR A 1 90 ? -16.369 1.573 19.086 1.00 91.56 90 TYR A O 1
ATOM 654 N N . GLY A 1 91 ? -15.260 2.945 17.710 1.00 91.12 91 GLY A N 1
ATOM 655 C CA . GLY A 1 91 ? -15.583 4.172 18.439 1.00 91.12 91 GLY A CA 1
ATOM 656 C C . GLY A 1 91 ? -16.946 4.768 18.097 1.00 91.12 91 GLY A C 1
ATOM 657 O O . GLY A 1 91 ? -17.572 5.372 18.962 1.00 91.12 91 GLY A O 1
ATOM 658 N N . PHE A 1 92 ? -17.428 4.600 16.861 1.00 90.38 92 PHE A N 1
ATOM 659 C CA . PHE A 1 92 ? -18.660 5.258 16.408 1.00 90.38 92 P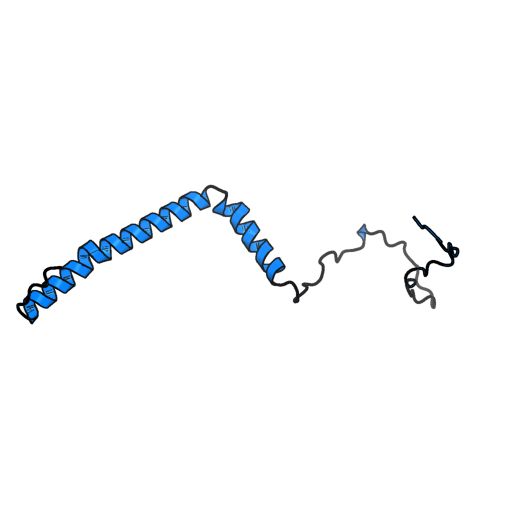HE A CA 1
ATOM 660 C C . PHE A 1 92 ? -19.690 4.278 15.860 1.00 90.38 92 PHE A C 1
ATOM 662 O O . PHE A 1 92 ? -20.843 4.290 16.295 1.00 90.38 92 PHE A O 1
ATOM 669 N N . MET A 1 93 ? -19.302 3.408 14.928 1.00 90.25 93 MET A N 1
ATOM 670 C CA . MET A 1 93 ? -20.266 2.512 14.284 1.00 90.25 93 MET A CA 1
ATOM 671 C C . MET A 1 93 ? -20.801 1.472 15.272 1.00 90.25 93 MET A C 1
ATOM 673 O O . MET A 1 93 ? -22.008 1.345 15.437 1.00 90.25 93 MET A O 1
ATOM 677 N N . GLN A 1 94 ? -19.927 0.775 15.994 1.00 88.62 94 GLN A N 1
ATOM 678 C CA . GLN A 1 94 ? -20.347 -0.266 16.928 1.00 88.62 94 GLN A CA 1
ATOM 679 C C . GLN A 1 94 ? -21.229 0.271 18.076 1.00 88.62 94 GLN A C 1
ATOM 681 O O . GLN A 1 94 ? -22.300 -0.302 18.289 1.00 88.62 94 GLN A O 1
ATOM 686 N N . PRO A 1 95 ? -20.891 1.380 18.768 1.00 88.62 95 PRO A N 1
ATOM 687 C CA . PRO A 1 95 ? -21.764 1.935 19.803 1.00 88.62 95 PRO A CA 1
ATOM 688 C C . PRO A 1 95 ? -23.094 2.461 19.255 1.00 88.62 95 PRO A C 1
ATOM 690 O O . PRO A 1 95 ? -24.127 2.266 19.890 1.00 88.62 95 PRO A O 1
ATOM 693 N N . SER A 1 96 ? -23.102 3.090 18.072 1.00 87.88 96 SER A N 1
ATOM 694 C CA . SER A 1 96 ? -24.345 3.605 17.475 1.00 87.88 96 SER A CA 1
ATOM 695 C C . SER A 1 96 ? -25.309 2.489 17.078 1.00 87.88 96 SER A C 1
ATOM 697 O O . SER A 1 96 ? -26.511 2.620 17.307 1.00 87.88 96 SER A O 1
ATOM 699 N N . TYR A 1 97 ? -24.805 1.362 16.565 1.00 86.00 97 TYR A N 1
ATOM 700 C CA . TYR A 1 97 ? -25.640 0.187 16.327 1.00 86.00 97 TYR A CA 1
ATOM 701 C C . TYR A 1 97 ? -26.225 -0.357 17.630 1.00 86.00 97 TYR A C 1
ATOM 703 O O . TYR A 1 97 ? -27.432 -0.579 17.697 1.00 86.00 97 TYR A O 1
ATOM 711 N N . LEU A 1 98 ? -25.409 -0.518 18.677 1.00 85.88 98 LEU A N 1
ATOM 712 C CA . LEU A 1 98 ? -25.885 -0.996 19.980 1.00 85.88 98 LEU A CA 1
ATOM 713 C C . LEU A 1 98 ? -26.966 -0.077 20.570 1.00 85.88 98 LEU A C 1
ATOM 715 O O . LEU A 1 98 ? -28.005 -0.566 21.011 1.00 85.88 98 LEU A O 1
ATOM 719 N N . TRP A 1 99 ? -26.767 1.242 20.504 1.00 85.25 99 TRP A N 1
ATOM 720 C CA . TRP A 1 99 ? -27.753 2.229 20.951 1.00 85.25 99 TRP A CA 1
ATOM 721 C C . TRP A 1 99 ? -29.062 2.123 20.161 1.00 85.25 99 TRP A C 1
ATOM 723 O O . TRP A 1 99 ? -30.146 2.085 20.741 1.00 85.25 99 TRP A O 1
ATOM 733 N N . HIS A 1 100 ? -28.974 2.014 18.833 1.00 88.38 100 HIS A N 1
ATOM 734 C CA . HIS A 1 100 ? -30.148 1.873 17.977 1.00 88.38 100 HIS A CA 1
ATOM 735 C C . HIS A 1 100 ? -30.965 0.616 18.305 1.00 88.38 100 HIS A C 1
ATOM 737 O O . HIS A 1 100 ? -32.196 0.668 18.356 1.00 88.38 100 HIS A O 1
ATOM 743 N N . PHE A 1 101 ? -30.292 -0.511 18.555 1.00 84.06 101 PHE A N 1
ATOM 744 C CA . PHE A 1 101 ? -30.957 -1.745 18.973 1.00 84.06 101 PHE A CA 1
ATOM 745 C C . PHE A 1 101 ? -31.610 -1.608 20.353 1.00 84.06 101 PHE A C 1
ATOM 747 O O . PHE A 1 101 ? -32.740 -2.069 20.533 1.00 84.06 101 PHE A O 1
ATOM 754 N N . GLN A 1 102 ? -30.955 -0.924 21.293 1.00 85.00 102 GLN A N 1
ATOM 755 C CA . GLN A 1 102 ? -31.505 -0.672 22.622 1.00 85.00 102 GLN A CA 1
ATOM 756 C C . GLN A 1 102 ? -32.772 0.197 22.567 1.00 85.00 102 GLN A C 1
ATOM 758 O O . GLN A 1 102 ? -33.761 -0.138 23.215 1.00 85.00 102 GLN A O 1
ATOM 763 N N . GLU A 1 103 ? -32.793 1.264 21.763 1.00 86.75 103 GLU A N 1
ATOM 764 C CA . GLU A 1 103 ? -33.979 2.121 21.603 1.00 86.75 103 GLU A CA 1
ATOM 765 C C . GLU A 1 103 ? -35.141 1.409 20.903 1.00 86.75 103 GLU A C 1
ATOM 767 O O . GLU A 1 103 ? -36.300 1.587 21.274 1.00 86.75 103 GLU A O 1
ATOM 772 N N . ARG A 1 104 ? -34.848 0.611 19.868 1.00 84.94 104 ARG A N 1
ATOM 773 C CA . ARG A 1 104 ? -35.879 -0.027 19.036 1.00 84.94 104 ARG A CA 1
ATOM 774 C C . ARG A 1 104 ? -36.486 -1.274 19.664 1.00 84.94 104 ARG A C 1
ATOM 776 O O . ARG A 1 104 ? -37.671 -1.523 19.457 1.00 84.94 104 ARG A O 1
ATOM 783 N N . TYR A 1 105 ? -35.686 -2.061 20.377 1.00 84.00 105 TYR A N 1
ATOM 784 C CA . TYR A 1 105 ? -36.085 -3.392 20.839 1.00 84.00 105 TYR A CA 1
ATOM 785 C C . TYR A 1 105 ? -35.979 -3.568 22.356 1.00 84.00 105 TYR A C 1
ATOM 787 O O . TYR A 1 105 ? -36.353 -4.621 22.866 1.00 84.00 105 TYR A O 1
ATOM 795 N N . GLY A 1 106 ? -35.476 -2.570 23.093 1.00 80.25 106 GLY A N 1
ATOM 796 C CA . GLY A 1 106 ? -35.331 -2.631 24.552 1.00 80.25 106 GLY A CA 1
ATOM 797 C C . GLY A 1 106 ? -34.348 -3.699 25.045 1.00 80.25 106 GLY A C 1
ATOM 798 O O . GLY A 1 106 ? -34.275 -3.957 26.243 1.00 80.25 106 GLY A O 1
ATOM 799 N N . GLN A 1 107 ? -33.605 -4.338 24.138 1.00 70.81 107 GLN A N 1
ATOM 800 C CA . GLN A 1 107 ? -32.638 -5.383 24.451 1.00 70.81 107 GLN A CA 1
ATOM 801 C C . GLN A 1 107 ? -31.230 -4.790 24.474 1.00 70.81 107 GLN A C 1
ATOM 803 O O . GLN A 1 107 ? -30.764 -4.232 23.483 1.00 70.81 107 GLN A O 1
ATOM 808 N N . SER A 1 108 ? -30.536 -4.933 25.603 1.00 71.25 108 SER A N 1
ATOM 809 C CA . SER A 1 108 ? -29.098 -4.681 25.679 1.00 71.25 108 SER A CA 1
ATOM 810 C C . SER A 1 108 ? -28.357 -5.940 25.247 1.00 71.25 108 SER A C 1
ATOM 812 O O . SER A 1 108 ? -28.416 -6.961 25.936 1.00 71.25 108 SER A O 1
ATOM 814 N N . TRP A 1 109 ? -27.652 -5.880 24.119 1.00 62.81 109 TRP A N 1
ATOM 815 C CA . TRP A 1 109 ? -26.741 -6.954 23.744 1.00 62.81 109 TRP A CA 1
ATOM 816 C C . TRP A 1 109 ? -25.461 -6.781 24.563 1.00 62.81 109 TRP A C 1
ATOM 818 O O . TRP A 1 109 ? -24.629 -5.928 24.262 1.00 62.81 109 TRP A O 1
ATOM 828 N N . THR A 1 110 ? -25.336 -7.536 25.653 1.00 60.47 110 THR A N 1
ATOM 829 C CA . THR A 1 110 ? -24.065 -7.665 26.366 1.00 60.47 110 THR A CA 1
ATOM 830 C C . THR A 1 110 ? -23.193 -8.608 25.551 1.00 60.47 110 THR A C 1
ATOM 832 O O . THR A 1 110 ? -23.478 -9.806 25.497 1.00 60.47 110 THR A O 1
ATOM 835 N N . VAL A 1 111 ? -22.199 -8.052 24.862 1.00 57.72 111 VAL A N 1
ATOM 836 C CA . VAL A 1 111 ? -21.077 -8.834 24.329 1.00 57.72 111 VAL A CA 1
ATOM 837 C C . VAL A 1 111 ? -20.091 -9.076 25.458 1.00 57.72 111 VAL A C 1
ATOM 839 O O . VAL A 1 111 ? -19.793 -8.092 26.172 1.00 57.72 111 VAL A O 1
#

Radius of gyration: 36.44 Å; Cα contacts (8 Å, |Δi|>4): 21; chains: 1; bounding box: 73×66×85 Å

Organism: NCBI:txid1333877

Solvent-accessible surface area (backbone atoms only — not comparable to full-atom values): 7375 Å² total; per-residue (Å²): 141,83,90,86,80,89,80,89,76,82,89,78,80,84,82,76,79,84,74,82,84,70,88,85,82,76,97,68,86,80,68,83,77,52,77,86,73,62,82,82,79,75,76,79,83,59,75,93,46,49,71,60,64,55,43,51,61,51,48,51,47,38,63,69,32,47,74,38,79,51,26,62,53,50,53,52,50,52,50,51,53,51,51,48,52,49,46,48,41,65,68,46,50,50,54,51,51,52,50,51,43,29,74,75,68,73,48,79,84,83,127

Mean predicted aligned error: 18.36 Å

pLDDT: mean 73.91, std 18.92, range [36.81, 96.56]

Foldseek 3Di:
DDDDDDDDDDDDDDDDPDDDPDPPDDDDPPDVDDCVNPPPPDDPDDPVPVVVVVVVVVVVCCVVACVDPNVVVVVVVVVVVVVVVVCCCVVPVVVVVQVVCCVPPVDRPDD

Secondary structure (DSSP, 8-state):
-------------PPPP--------S--------GGG-----PPP-GGGHHHHHHHHHHHHIIIIITTTHHHHHHHHHHHHHHHHHHHIIIIIHHHHHHHHHHHH------